Protein AF-A0A183VGK4-F1 (afdb_monomer)

Secondary structure (DSSP, 8-state):
-HHHHHHHHHHHHHHHHHHHHHH---HHHHHHHHHHHHHHHHGGGHHHHHHHHHHHHTSPEEEETTEEEEHHHHHHHHHHHHHHHHHHHHHHHHHHS-HHHHHHHHHHHHHHHHHHHHHHTT----HHHHHHHHHHHHHHHHHTTHHHHHHHHHHHTT--

Organism: Toxocara canis (NCBI:txid6265)

Nearest PDB structures (foldseek):
  6nr8-assembly1_6  TM=2.524E-01  e=8.332E+00  Homo sapiens

pLDDT: mean 83.61, std 10.29, range [44.34, 94.12]

Sequence (160 aa):
MLVTALLASAYLAICQERMYTKYGKHSREAMFVVHAASLPFFSFMGNDIYKYMKIFSASSPVQLLFISVPHMWALLGASCILQWVCIRFVYRLNAEVESLTVTLVVTLRKFLSLLISIVWFKNPFTLQHWIGAILVFSGTLAFADIWGQRTKKQNEKKTQ

Mean predicted aligned error: 8.89 Å

Foldseek 3Di:
DVVVVLVVLLVVLQVLLVCCVVPNLPLVVVVVVVVVVCVVVVVVVVVVVVVVVVVQQPAAWDDDPHDTHHPSVVVVVVVVVVVVVVSSVLSNVSSPDHSVVSSLVVVVVVLVVVVVVCVVVVPPCDPVNVVVVCVSVVVVCVVVPVVVVVVVVVVVVVVD

Solvent-accessible surface area (backbone atoms only — not comparable to full-atom values): 8967 Å² total; per-residue (Å²): 111,69,68,60,53,50,52,52,51,52,50,50,37,47,52,49,34,55,44,28,76,75,74,45,75,53,44,67,58,55,50,50,53,58,54,57,67,47,52,68,60,50,61,79,47,43,69,59,52,54,55,50,51,56,55,32,71,70,35,66,68,38,83,52,101,88,46,78,42,26,45,55,54,53,54,48,52,54,51,51,51,55,50,49,56,49,49,53,49,51,40,50,45,35,59,76,45,59,40,67,60,45,50,51,54,53,50,49,51,55,50,51,52,49,53,53,47,38,66,73,70,66,52,86,83,51,72,68,56,55,53,52,48,52,50,56,52,49,54,50,48,60,71,66,40,55,64,61,55,50,53,53,58,55,51,58,66,72,76,109

Structure (mmCIF, N/CA/C/O backbone):
data_AF-A0A183VGK4-F1
#
_entry.id   AF-A0A183VGK4-F1
#
loop_
_atom_site.group_PDB
_atom_site.id
_atom_site.type_symbol
_atom_site.label_atom_id
_atom_site.label_alt_id
_atom_site.label_comp_id
_atom_site.label_asym_id
_atom_site.label_entity_id
_atom_site.label_seq_id
_atom_site.pdbx_PDB_ins_code
_atom_site.Cartn_x
_atom_site.Cartn_y
_atom_site.Cartn_z
_atom_site.occupancy
_atom_site.B_iso_or_equiv
_atom_site.auth_seq_id
_atom_site.auth_comp_id
_atom_site.auth_asym_id
_atom_site.auth_atom_id
_atom_site.pdbx_PDB_model_num
ATOM 1 N N . MET A 1 1 ? 10.872 11.301 5.048 1.00 67.75 1 MET A N 1
ATOM 2 C CA . MET A 1 1 ? 9.861 10.799 4.087 1.00 67.75 1 MET A CA 1
ATOM 3 C C . MET A 1 1 ? 9.027 9.629 4.613 1.00 67.75 1 MET A C 1
ATOM 5 O O . MET A 1 1 ? 7.824 9.639 4.395 1.00 67.75 1 MET A O 1
ATOM 9 N N . LEU A 1 2 ? 9.598 8.639 5.319 1.00 77.88 2 LEU A N 1
ATOM 10 C CA . LEU A 1 2 ? 8.804 7.506 5.829 1.00 77.88 2 LEU A CA 1
ATOM 11 C C . LEU A 1 2 ? 7.775 7.929 6.896 1.00 77.88 2 LEU A C 1
ATOM 13 O O . LEU A 1 2 ? 6.604 7.597 6.775 1.00 77.88 2 LEU A O 1
ATOM 17 N N . VAL A 1 3 ? 8.187 8.719 7.896 1.00 85.81 3 VAL A N 1
ATOM 18 C CA . VAL A 1 3 ? 7.292 9.206 8.968 1.00 85.81 3 VAL A CA 1
ATOM 19 C C . VAL A 1 3 ? 6.144 10.043 8.403 1.00 85.81 3 VAL A C 1
ATOM 21 O O . VAL A 1 3 ? 4.991 9.810 8.740 1.00 85.81 3 VAL A O 1
ATOM 24 N N . THR A 1 4 ? 6.440 10.963 7.482 1.00 86.44 4 THR A N 1
ATOM 25 C CA . THR A 1 4 ? 5.421 11.794 6.823 1.00 86.44 4 THR A CA 1
ATOM 26 C C . THR A 1 4 ? 4.438 10.949 6.013 1.00 86.44 4 THR A C 1
ATOM 28 O O . THR A 1 4 ? 3.236 11.178 6.085 1.00 86.44 4 THR A O 1
ATOM 31 N N . ALA A 1 5 ? 4.919 9.926 5.299 1.00 84.56 5 ALA A N 1
ATOM 32 C CA . ALA A 1 5 ? 4.057 8.999 4.570 1.00 84.56 5 ALA A CA 1
ATOM 33 C C . ALA A 1 5 ? 3.181 8.151 5.507 1.00 84.56 5 ALA A C 1
ATOM 35 O O . ALA A 1 5 ? 2.019 7.895 5.192 1.00 84.56 5 ALA A O 1
ATOM 36 N N . LEU A 1 6 ? 3.711 7.728 6.660 1.00 84.06 6 LEU A N 1
ATOM 37 C CA . LEU A 1 6 ? 2.958 6.976 7.667 1.00 84.06 6 LEU A CA 1
ATOM 38 C C . LEU A 1 6 ? 1.881 7.842 8.330 1.00 84.06 6 LEU A C 1
ATOM 40 O O . LEU A 1 6 ? 0.742 7.397 8.436 1.00 84.06 6 LEU A O 1
ATOM 44 N N . LEU A 1 7 ? 2.206 9.088 8.686 1.00 87.88 7 LEU A N 1
ATOM 45 C CA . LEU A 1 7 ? 1.240 10.052 9.219 1.00 87.88 7 LEU A CA 1
ATOM 46 C C . LEU A 1 7 ? 0.130 10.355 8.208 1.00 87.88 7 LEU A C 1
ATOM 48 O O . LEU A 1 7 ? -1.045 10.277 8.554 1.00 87.88 7 LEU A O 1
ATOM 52 N N . ALA A 1 8 ? 0.483 10.620 6.947 1.00 87.44 8 ALA A N 1
ATOM 53 C CA . ALA A 1 8 ? -0.497 10.843 5.886 1.00 87.44 8 ALA A CA 1
ATOM 54 C C . ALA A 1 8 ? -1.384 9.607 5.646 1.00 87.44 8 ALA A C 1
ATOM 56 O O . ALA A 1 8 ? -2.588 9.742 5.445 1.00 87.44 8 ALA A O 1
ATOM 57 N N . SER A 1 9 ? -0.811 8.398 5.714 1.00 85.62 9 SER A N 1
ATOM 58 C CA . SER A 1 9 ? -1.566 7.145 5.569 1.00 85.62 9 SER A CA 1
ATOM 59 C C . SER A 1 9 ? -2.558 6.933 6.717 1.00 85.62 9 SER A C 1
ATOM 61 O O . SER A 1 9 ? -3.698 6.548 6.469 1.00 85.62 9 SER A O 1
ATOM 63 N N . ALA A 1 10 ? -2.144 7.206 7.959 1.00 86.38 10 ALA A N 1
ATOM 64 C CA . ALA A 1 10 ? -3.015 7.119 9.130 1.00 86.38 10 ALA A CA 1
ATOM 65 C C . ALA A 1 10 ? -4.140 8.163 9.069 1.00 86.38 10 ALA A C 1
ATOM 67 O O . ALA A 1 10 ? -5.304 7.839 9.290 1.00 86.38 10 ALA A O 1
ATOM 68 N N . TYR A 1 11 ? -3.808 9.399 8.686 1.00 90.19 11 TYR A N 1
ATOM 69 C CA . TYR A 1 11 ? -4.789 10.463 8.494 1.00 90.19 11 TYR A CA 1
ATOM 70 C C . TYR A 1 11 ? -5.838 10.088 7.440 1.00 90.19 11 TYR A C 1
ATOM 72 O O . TYR A 1 11 ? -7.035 10.217 7.683 1.00 90.19 11 TYR A O 1
ATOM 80 N N . LEU A 1 12 ? -5.403 9.544 6.300 1.00 89.25 12 LEU A N 1
ATOM 81 C CA . LEU A 1 12 ? -6.298 9.088 5.238 1.00 89.25 12 LEU A CA 1
ATOM 82 C C . LEU A 1 12 ? -7.245 7.975 5.714 1.00 89.25 12 LEU A C 1
ATOM 84 O O . LEU A 1 12 ? -8.430 8.024 5.389 1.00 89.25 12 LEU A O 1
ATOM 88 N N . ALA A 1 13 ? -6.762 7.017 6.513 1.00 87.31 13 ALA A N 1
ATOM 89 C CA . ALA A 1 13 ? -7.604 5.961 7.078 1.00 87.31 13 ALA A CA 1
ATOM 90 C C . ALA A 1 13 ? -8.711 6.531 7.987 1.00 87.31 13 ALA A C 1
ATOM 92 O O . ALA A 1 13 ? -9.873 6.155 7.829 1.00 87.31 13 ALA A O 1
ATOM 93 N N . ILE A 1 14 ? -8.376 7.494 8.855 1.00 89.31 14 ILE A N 1
ATOM 94 C CA . ILE A 1 14 ? -9.331 8.177 9.749 1.00 89.31 14 ILE A CA 1
ATOM 95 C C . ILE A 1 14 ? -10.347 9.007 8.951 1.00 89.31 14 ILE A C 1
ATOM 97 O O . ILE A 1 14 ? -11.544 8.987 9.240 1.00 89.31 14 ILE A O 1
ATOM 101 N N . CYS A 1 15 ? -9.896 9.749 7.935 1.00 89.75 15 CYS A N 1
ATOM 102 C CA . CYS A 1 15 ? -10.784 10.526 7.068 1.00 89.75 15 CYS A CA 1
ATOM 103 C C . CYS A 1 15 ? -11.796 9.634 6.346 1.00 89.75 15 CYS A C 1
ATOM 105 O O . CYS A 1 15 ? -12.976 9.973 6.275 1.00 89.75 15 CYS A O 1
ATOM 107 N N . GLN A 1 16 ? -11.343 8.490 5.836 1.00 89.50 16 GLN A N 1
ATOM 108 C CA . GLN A 1 16 ? -12.202 7.513 5.179 1.00 89.50 16 GLN A CA 1
ATOM 109 C C . GLN A 1 16 ? -13.213 6.891 6.143 1.00 89.50 16 GLN A C 1
ATOM 111 O O . GLN A 1 16 ? -14.383 6.797 5.789 1.00 89.50 16 GLN A O 1
ATOM 116 N N . GLU A 1 17 ? -12.803 6.539 7.363 1.00 88.62 17 GLU A N 1
ATOM 117 C CA . GLU A 1 17 ? -13.715 6.035 8.395 1.00 88.62 17 GLU A CA 1
ATOM 118 C C . GLU A 1 17 ? -14.825 7.055 8.698 1.00 88.62 17 GLU A C 1
ATOM 120 O O . GLU A 1 17 ? -16.011 6.742 8.599 1.00 88.62 17 GLU A O 1
ATOM 125 N N . ARG A 1 18 ? -14.462 8.321 8.957 1.00 88.50 18 ARG A N 1
ATOM 126 C CA . ARG A 1 18 ? -15.439 9.402 9.194 1.00 88.50 18 ARG A CA 1
ATOM 127 C C . ARG A 1 18 ? -16.386 9.604 8.015 1.00 88.50 18 ARG A C 1
ATOM 129 O O . ARG A 1 18 ? -17.575 9.855 8.213 1.00 88.50 18 ARG A O 1
ATOM 136 N N . MET A 1 19 ? -15.865 9.518 6.795 1.00 90.75 19 MET A N 1
ATOM 137 C CA . MET A 1 19 ? -16.655 9.642 5.576 1.00 90.75 19 MET A CA 1
ATOM 138 C C . MET A 1 19 ? -17.653 8.484 5.437 1.00 90.75 19 MET A C 1
ATOM 140 O O . MET A 1 19 ? -18.820 8.747 5.152 1.00 90.75 19 MET A O 1
ATOM 144 N N . TYR A 1 20 ? -17.246 7.236 5.692 1.00 89.38 20 TYR A N 1
ATOM 145 C CA . TYR A 1 20 ? -18.146 6.079 5.621 1.00 89.38 20 TYR A CA 1
ATOM 146 C C . TYR A 1 20 ? -19.229 6.103 6.701 1.00 89.38 20 TYR A C 1
ATOM 148 O O . TYR A 1 20 ? -20.374 5.761 6.409 1.00 89.38 20 TYR A O 1
ATOM 156 N N . THR A 1 21 ? -18.908 6.566 7.911 1.00 85.75 21 THR A N 1
ATOM 157 C CA . THR A 1 21 ? -19.898 6.734 8.986 1.00 85.75 21 THR A CA 1
ATOM 158 C C . THR A 1 21 ? -20.918 7.826 8.658 1.00 85.75 21 THR A C 1
ATOM 160 O O . THR A 1 21 ? -22.094 7.680 8.977 1.00 85.75 21 THR A O 1
ATOM 163 N N . LYS A 1 22 ? -20.497 8.916 8.000 1.00 89.06 22 LYS A N 1
ATOM 164 C CA . LYS A 1 22 ? -21.370 10.061 7.697 1.00 89.06 22 LYS A CA 1
ATOM 165 C C . LYS A 1 22 ? -22.195 9.905 6.412 1.00 89.06 22 LYS A C 1
ATOM 167 O O . LYS A 1 22 ? -23.335 10.353 6.385 1.00 89.06 22 LYS A O 1
ATOM 172 N N . TYR A 1 23 ? -21.630 9.313 5.358 1.00 87.81 23 TYR A N 1
ATOM 173 C CA . TYR A 1 23 ? -22.226 9.275 4.009 1.00 87.81 23 TYR A CA 1
ATOM 174 C C . TYR A 1 23 ? -22.529 7.855 3.498 1.00 87.81 23 TYR A C 1
ATOM 176 O O . TYR A 1 23 ? -22.979 7.680 2.366 1.00 87.81 23 TYR A O 1
ATOM 184 N N . GLY A 1 24 ? -22.298 6.828 4.319 1.00 86.94 24 GLY A N 1
ATOM 185 C CA . GLY A 1 24 ? -22.547 5.432 3.967 1.00 86.94 24 GLY A CA 1
ATOM 186 C C . GLY A 1 24 ? -21.352 4.731 3.315 1.00 86.94 24 GLY A C 1
ATOM 187 O O . GLY A 1 24 ? -20.393 5.343 2.839 1.00 86.94 24 GLY A O 1
ATOM 188 N N . LYS A 1 25 ? -21.407 3.395 3.305 1.00 86.56 25 LYS A N 1
ATOM 189 C CA . LYS A 1 25 ? -20.292 2.497 2.960 1.00 86.56 25 LYS A CA 1
ATOM 190 C C . LYS A 1 25 ? -20.101 2.322 1.444 1.00 86.56 25 LYS A C 1
ATOM 192 O O . LYS A 1 25 ? -20.210 1.222 0.905 1.00 86.56 25 LYS A O 1
ATOM 197 N N . HIS A 1 26 ? -19.752 3.399 0.747 1.00 89.62 26 HIS A N 1
ATOM 198 C CA . HIS A 1 26 ? -19.523 3.406 -0.705 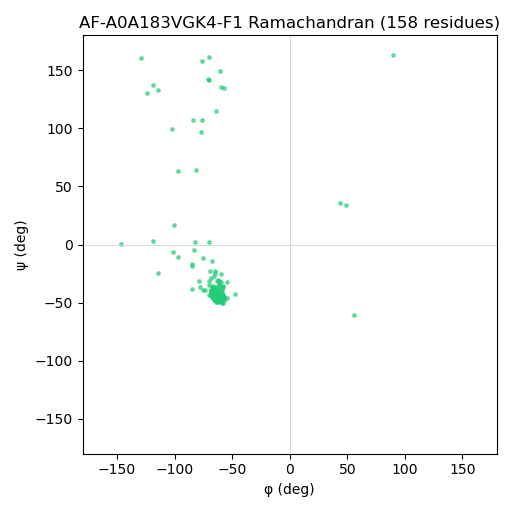1.00 89.62 26 HIS A CA 1
ATOM 199 C C . HIS A 1 26 ? -18.030 3.277 -1.060 1.00 89.62 26 HIS A C 1
ATOM 201 O O . HIS A 1 26 ? -17.418 4.166 -1.651 1.00 89.62 26 HIS A O 1
ATOM 207 N N . SER A 1 27 ? -17.412 2.147 -0.701 1.00 86.62 27 SER A N 1
ATOM 208 C CA . SER A 1 27 ? -15.950 1.957 -0.821 1.00 86.62 27 SER A CA 1
ATOM 209 C C . SER A 1 27 ? -15.395 2.055 -2.249 1.00 86.62 27 SER A C 1
ATOM 211 O O . SER A 1 27 ? -14.268 2.510 -2.449 1.00 86.62 27 SER A O 1
ATOM 213 N N . ARG A 1 28 ? -16.181 1.665 -3.261 1.00 86.38 28 ARG A N 1
ATOM 214 C CA . ARG A 1 28 ? -15.791 1.769 -4.678 1.00 86.38 28 ARG A CA 1
ATOM 215 C C . ARG A 1 28 ? -15.747 3.209 -5.176 1.00 86.38 28 ARG A C 1
ATOM 217 O O . ARG A 1 28 ? -14.810 3.570 -5.880 1.00 86.38 28 ARG A O 1
ATOM 224 N N . GLU A 1 29 ? -16.742 4.006 -4.807 1.00 88.94 29 GLU A N 1
ATOM 225 C CA . GLU A 1 29 ? -16.826 5.411 -5.198 1.00 88.94 29 GLU A CA 1
ATOM 226 C C . GLU A 1 29 ? -15.717 6.217 -4.525 1.00 88.94 29 GLU A C 1
ATOM 228 O O . GLU A 1 29 ? -14.971 6.923 -5.198 1.00 88.94 29 GLU A O 1
ATOM 233 N N . ALA A 1 30 ? -15.504 5.996 -3.225 1.00 88.69 30 ALA A N 1
ATOM 234 C CA . ALA A 1 30 ? -14.386 6.576 -2.490 1.00 88.69 30 ALA A CA 1
ATOM 235 C C . ALA 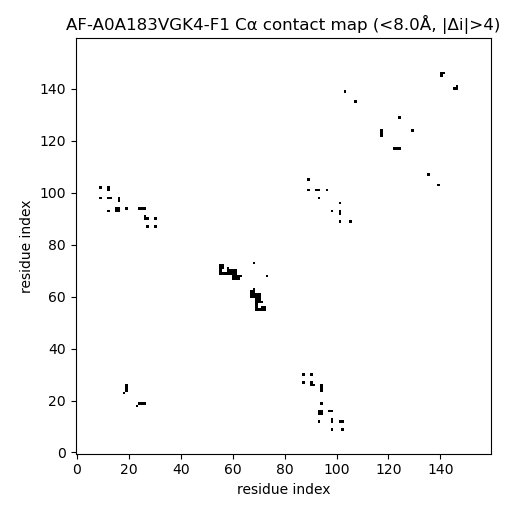A 1 30 ? -13.033 6.258 -3.143 1.00 88.69 30 ALA A C 1
ATOM 237 O O . ALA A 1 30 ? -12.197 7.144 -3.320 1.00 88.69 30 ALA A O 1
ATOM 238 N N . MET A 1 31 ? -12.817 4.996 -3.533 1.00 90.06 31 MET A N 1
ATOM 239 C CA . MET A 1 31 ? -11.601 4.593 -4.236 1.00 90.06 31 MET A CA 1
ATOM 240 C C . MET A 1 31 ? -11.470 5.332 -5.569 1.00 90.06 31 MET A C 1
ATOM 242 O O . MET A 1 31 ? -10.403 5.874 -5.845 1.00 90.06 31 MET A O 1
ATOM 246 N N . PHE A 1 32 ? -12.533 5.389 -6.372 1.00 92.06 32 PHE A N 1
ATOM 247 C CA . PHE A 1 32 ? -12.521 6.091 -7.653 1.00 92.06 32 PHE A CA 1
ATOM 248 C C . PHE A 1 32 ? -12.175 7.573 -7.489 1.00 92.06 32 PHE A C 1
ATOM 250 O O . PHE A 1 32 ? -11.243 8.042 -8.133 1.00 92.06 32 PHE A O 1
ATOM 257 N N . VAL A 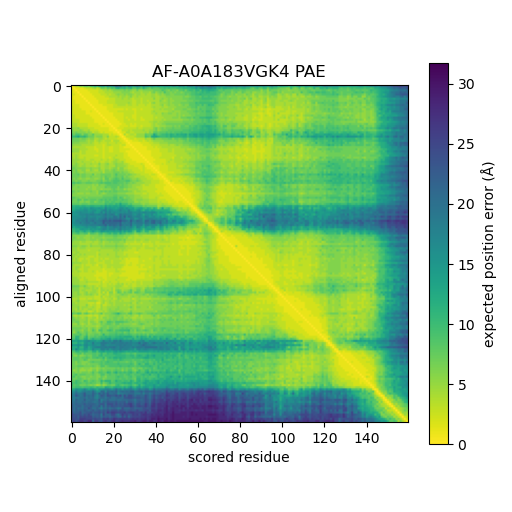1 33 ? -12.849 8.286 -6.582 1.00 91.62 33 VAL A N 1
ATOM 258 C CA . VAL A 1 33 ? -12.646 9.726 -6.364 1.00 91.62 33 VAL A CA 1
ATOM 259 C C . VAL A 1 33 ? -11.220 10.024 -5.906 1.00 91.62 33 VAL A C 1
ATOM 261 O O . VAL A 1 33 ? -10.573 10.907 -6.462 1.00 91.62 33 VAL A O 1
ATOM 264 N N . VAL A 1 34 ? -10.687 9.262 -4.946 1.00 90.31 34 VAL A N 1
ATOM 265 C CA . VAL A 1 34 ? -9.322 9.479 -4.436 1.00 90.31 34 VAL A CA 1
ATOM 266 C C . VAL A 1 34 ? -8.265 9.235 -5.518 1.00 90.31 34 VAL A C 1
ATOM 268 O O . VAL A 1 34 ? -7.290 9.980 -5.600 1.00 90.31 34 VAL A O 1
ATOM 271 N N . HIS A 1 35 ? -8.443 8.217 -6.365 1.00 90.12 35 HIS A N 1
ATOM 272 C CA . HIS A 1 35 ? -7.489 7.930 -7.443 1.00 90.12 35 HIS A CA 1
ATOM 273 C C . HIS A 1 35 ? -7.657 8.887 -8.629 1.00 90.12 35 HIS A C 1
ATOM 275 O O . HIS A 1 35 ? -6.669 9.303 -9.220 1.00 90.12 35 HIS A O 1
ATOM 281 N N . ALA A 1 36 ? -8.882 9.292 -8.962 1.00 92.75 36 ALA A N 1
ATOM 282 C CA . ALA A 1 36 ? -9.123 10.302 -9.986 1.00 92.75 36 ALA A CA 1
ATOM 283 C C . ALA A 1 36 ? -8.523 11.654 -9.577 1.00 92.75 36 ALA A C 1
ATOM 285 O O . ALA A 1 36 ? -7.885 12.313 -10.393 1.00 92.75 36 ALA A O 1
ATOM 286 N N . ALA A 1 37 ? -8.638 12.027 -8.300 1.00 91.38 37 ALA A N 1
ATOM 287 C CA . ALA A 1 37 ? -8.044 13.246 -7.761 1.00 91.38 37 ALA A CA 1
ATOM 288 C C . ALA A 1 37 ? -6.505 13.239 -7.782 1.00 91.38 37 ALA A C 1
ATOM 290 O O . ALA A 1 37 ? -5.902 14.310 -7.791 1.00 91.38 37 ALA A O 1
ATOM 291 N N . SER A 1 38 ? -5.854 12.068 -7.814 1.00 90.06 38 SER A N 1
ATOM 292 C CA . SER A 1 38 ? -4.392 11.976 -7.923 1.00 90.06 38 SER A CA 1
ATOM 293 C C . SER A 1 38 ? -3.875 12.032 -9.367 1.00 90.06 38 SER A C 1
ATOM 295 O O . SER A 1 38 ? -2.714 12.384 -9.572 1.00 90.06 38 SER A O 1
ATOM 297 N N . LEU A 1 39 ? -4.720 11.777 -10.377 1.00 90.25 39 LEU A N 1
ATOM 298 C CA . LEU A 1 39 ? -4.340 11.847 -11.798 1.00 90.25 39 LEU A CA 1
ATOM 299 C C . LEU A 1 39 ? -3.781 13.213 -12.237 1.00 90.25 39 LEU A C 1
ATOM 301 O O . LEU A 1 39 ? -2.724 13.222 -12.870 1.00 90.25 39 LEU A O 1
ATOM 305 N N . PRO A 1 40 ? -4.386 14.364 -11.876 1.00 90.88 40 PRO A N 1
ATOM 306 C CA . PRO A 1 40 ? -3.832 15.676 -12.210 1.00 90.88 40 PRO A CA 1
ATOM 307 C C . PRO A 1 40 ? -2.417 15.886 -11.663 1.00 90.88 40 PRO A C 1
ATOM 309 O O . PRO A 1 40 ? -1.575 16.479 -12.333 1.00 90.88 40 PRO A O 1
ATOM 312 N N . PHE A 1 41 ? -2.118 15.347 -10.477 1.00 89.69 41 PHE A N 1
ATOM 313 C CA . PHE A 1 41 ? -0.790 15.464 -9.875 1.00 89.69 41 PHE A CA 1
ATOM 314 C C . PHE A 1 41 ? 0.276 14.675 -10.646 1.00 89.69 41 PHE A C 1
ATOM 316 O O . PHE A 1 41 ? 1.429 15.103 -10.686 1.00 89.69 41 PHE A O 1
ATOM 323 N N . PHE A 1 42 ? -0.086 13.580 -11.327 1.00 89.06 42 PHE A N 1
ATOM 324 C CA . PHE A 1 42 ? 0.854 12.862 -12.197 1.00 89.06 42 PHE A CA 1
ATOM 325 C C . PHE A 1 42 ? 1.301 13.691 -13.404 1.00 89.06 42 PHE A C 1
ATOM 327 O O . PHE A 1 42 ? 2.408 13.473 -13.897 1.00 89.06 42 PHE A O 1
ATOM 334 N N . SER A 1 43 ? 0.510 14.681 -13.837 1.00 88.38 43 SER A N 1
ATOM 335 C CA . SER A 1 43 ? 0.905 15.588 -14.921 1.00 88.38 43 SER A CA 1
ATOM 336 C C . SER A 1 43 ? 2.187 16.357 -14.596 1.00 88.38 43 SER A C 1
ATOM 338 O O . SER A 1 43 ? 2.976 16.628 -15.498 1.00 88.38 43 SER A O 1
ATOM 340 N N . PHE A 1 44 ? 2.434 16.675 -13.321 1.00 92.56 44 PHE A N 1
ATOM 341 C CA . PHE A 1 44 ? 3.658 17.360 -12.897 1.00 92.56 44 PHE A CA 1
ATOM 342 C C . PHE A 1 44 ? 4.914 16.495 -13.098 1.00 92.56 44 PHE A C 1
ATOM 344 O O . PHE A 1 44 ? 5.997 17.017 -13.339 1.00 92.56 44 PHE A O 1
ATOM 351 N N . MET A 1 45 ? 4.766 15.166 -13.070 1.00 90.31 45 MET A N 1
ATOM 352 C CA . MET A 1 45 ? 5.857 14.198 -13.228 1.00 90.31 45 MET A CA 1
ATOM 353 C C . MET A 1 45 ? 5.932 13.604 -14.648 1.00 90.31 45 MET A C 1
ATOM 355 O O . MET A 1 45 ? 6.574 12.577 -14.873 1.00 90.31 45 MET A O 1
ATOM 359 N N . GLY A 1 46 ? 5.277 14.239 -15.628 1.00 90.38 46 GLY A N 1
ATOM 360 C CA . GLY A 1 46 ? 5.162 13.724 -16.997 1.00 90.38 46 GLY A CA 1
ATOM 361 C C . GLY A 1 46 ? 6.507 13.473 -17.688 1.00 90.38 46 GLY A C 1
ATOM 362 O O . GLY A 1 46 ? 6.661 12.473 -18.390 1.00 90.38 46 GLY A O 1
ATOM 363 N N . ASN A 1 47 ? 7.506 14.327 -17.437 1.00 92.69 47 ASN A N 1
ATOM 364 C CA . ASN A 1 47 ? 8.844 14.190 -18.022 1.00 92.69 47 ASN A CA 1
ATOM 365 C C . ASN A 1 47 ? 9.536 12.888 -17.594 1.00 92.69 47 ASN A C 1
ATOM 367 O O . ASN A 1 47 ? 10.109 12.181 -18.428 1.00 92.69 47 ASN A O 1
ATOM 371 N N . ASP A 1 48 ? 9.442 12.537 -16.311 1.00 92.56 48 ASP A N 1
ATOM 372 C CA . ASP A 1 48 ? 9.992 11.287 -15.791 1.00 92.56 48 ASP A CA 1
ATOM 373 C C . ASP A 1 48 ? 9.217 10.082 -16.321 1.00 92.56 48 ASP A C 1
ATOM 375 O O . ASP A 1 48 ? 9.824 9.105 -16.761 1.00 92.56 48 ASP A O 1
ATOM 379 N N . ILE A 1 49 ? 7.882 10.167 -16.370 1.00 91.88 49 ILE A N 1
ATOM 380 C CA . ILE A 1 49 ? 7.031 9.105 -16.927 1.00 91.88 49 ILE A CA 1
ATOM 381 C C . ILE A 1 49 ? 7.433 8.808 -18.376 1.00 91.88 49 ILE A C 1
ATOM 383 O O . ILE A 1 49 ? 7.645 7.647 -18.729 1.00 91.88 49 ILE A O 1
ATOM 387 N N . TYR A 1 50 ? 7.615 9.837 -19.208 1.00 93.50 50 TYR A N 1
ATOM 388 C CA . TYR A 1 50 ? 8.042 9.666 -20.597 1.00 93.50 50 TYR A CA 1
ATOM 389 C C . TYR A 1 50 ? 9.451 9.068 -20.710 1.00 93.50 50 TYR A C 1
ATOM 391 O O . TYR A 1 50 ? 9.711 8.205 -21.555 1.00 93.50 50 TYR A O 1
ATOM 399 N N . LYS A 1 51 ? 10.373 9.486 -19.836 1.00 94.12 51 LYS A N 1
ATOM 400 C CA . LYS A 1 51 ? 11.722 8.915 -19.771 1.00 94.12 51 LYS A CA 1
ATOM 401 C C . LYS A 1 51 ? 11.676 7.413 -19.476 1.00 94.12 51 LYS A C 1
ATOM 403 O O . LYS A 1 51 ? 12.290 6.642 -20.214 1.00 94.12 51 LYS A O 1
ATOM 408 N N . TYR A 1 52 ? 10.933 6.987 -18.455 1.00 91.00 52 TYR A N 1
ATOM 409 C CA . TYR A 1 52 ? 10.816 5.569 -18.094 1.00 91.00 52 TYR A CA 1
ATOM 410 C C . TYR A 1 52 ? 10.017 4.755 -19.112 1.00 91.00 52 TYR A C 1
ATOM 412 O O . TYR A 1 52 ? 10.364 3.602 -19.357 1.00 91.00 52 TYR A O 1
ATOM 420 N N . MET A 1 53 ? 9.030 5.356 -19.779 1.00 90.81 53 MET A N 1
ATOM 421 C CA . MET A 1 53 ? 8.293 4.723 -20.875 1.00 90.81 53 MET A CA 1
ATOM 422 C C . MET A 1 53 ? 9.234 4.274 -22.000 1.00 90.81 53 MET A C 1
ATOM 424 O O . MET A 1 53 ? 9.161 3.129 -22.441 1.00 90.81 53 MET A O 1
ATOM 428 N N . LYS A 1 54 ? 10.176 5.133 -22.415 1.00 92.12 54 LYS A N 1
ATOM 429 C CA . LYS A 1 54 ? 11.186 4.776 -23.427 1.00 92.12 54 LYS A CA 1
ATOM 430 C C . LYS A 1 54 ? 12.107 3.649 -22.958 1.00 92.12 54 LYS A C 1
ATOM 432 O O . LYS A 1 54 ? 12.379 2.731 -23.725 1.00 92.12 54 LYS A O 1
ATOM 437 N N . ILE A 1 55 ? 12.550 3.694 -21.700 1.00 89.38 55 ILE A N 1
ATOM 438 C CA . ILE A 1 55 ? 13.411 2.655 -21.110 1.00 89.38 55 ILE A CA 1
ATOM 439 C C . ILE A 1 55 ? 12.680 1.305 -21.058 1.00 89.38 55 ILE A C 1
ATOM 441 O O . ILE A 1 55 ? 13.259 0.274 -21.389 1.00 89.38 55 ILE A O 1
ATOM 445 N N . PHE A 1 56 ? 11.400 1.299 -20.683 1.00 89.19 56 PHE A N 1
ATOM 446 C CA . PHE A 1 56 ? 10.604 0.075 -20.584 1.00 89.19 56 PHE A CA 1
ATOM 447 C C . PHE A 1 56 ? 10.339 -0.530 -21.961 1.00 89.19 56 PHE A C 1
ATOM 449 O O . PHE A 1 56 ? 10.443 -1.743 -22.123 1.00 89.19 56 PHE A O 1
ATOM 456 N N . SER A 1 57 ? 10.063 0.296 -22.969 1.00 87.69 57 SER A N 1
ATOM 457 C CA . SER A 1 57 ? 9.862 -0.175 -24.343 1.00 87.69 57 SER A CA 1
ATOM 458 C C . SER A 1 57 ? 11.140 -0.703 -25.002 1.00 87.69 57 SER A C 1
ATOM 460 O O . SER A 1 57 ? 11.048 -1.525 -25.905 1.00 87.69 57 SER A O 1
ATOM 462 N N . ALA A 1 58 ? 12.320 -0.285 -24.536 1.00 88.75 58 ALA A N 1
ATOM 463 C CA . ALA A 1 58 ? 13.610 -0.801 -25.000 1.00 88.75 58 ALA A CA 1
ATOM 464 C C . ALA A 1 58 ? 14.043 -2.113 -24.311 1.00 88.75 58 ALA A C 1
ATOM 466 O O . ALA A 1 58 ? 15.085 -2.669 -24.654 1.00 88.75 58 ALA A O 1
ATOM 467 N N . SER A 1 59 ? 13.290 -2.598 -23.316 1.00 86.00 59 SER A N 1
ATOM 468 C CA . SER A 1 59 ? 13.648 -3.810 -22.571 1.00 86.00 59 SER A CA 1
ATOM 469 C C . SER A 1 59 ? 13.361 -5.097 -23.353 1.00 86.00 59 SER A C 1
ATOM 471 O O . SER A 1 59 ? 12.554 -5.110 -24.282 1.00 86.00 59 SER A O 1
ATOM 473 N N . SER A 1 60 ? 14.044 -6.190 -22.992 1.00 83.19 60 SER A N 1
ATOM 474 C CA . SER A 1 60 ? 13.932 -7.459 -23.712 1.00 83.19 60 SER A CA 1
ATOM 475 C C . SER A 1 60 ? 12.489 -7.994 -23.707 1.00 83.19 60 SER A C 1
ATOM 477 O O . SER A 1 60 ? 11.818 -7.971 -22.666 1.00 83.19 60 SER A O 1
ATOM 479 N N . PRO A 1 61 ? 11.986 -8.469 -24.860 1.00 81.94 61 PRO A N 1
ATOM 480 C CA . PRO A 1 61 ? 10.653 -9.041 -24.949 1.00 81.94 61 PRO A CA 1
ATOM 481 C C . PRO A 1 61 ? 10.572 -10.385 -24.224 1.00 81.94 61 PRO A C 1
ATOM 483 O O . PRO A 1 61 ? 11.480 -11.211 -24.309 1.00 81.94 61 PRO A O 1
ATOM 486 N N . VAL A 1 62 ? 9.447 -10.619 -23.554 1.00 79.25 62 VAL A N 1
ATOM 487 C CA . VAL A 1 62 ? 9.070 -11.914 -22.986 1.00 79.25 62 VAL A CA 1
ATOM 488 C C . VAL A 1 62 ? 7.834 -12.400 -23.726 1.00 79.25 62 VAL A C 1
ATOM 490 O O . VAL A 1 62 ? 6.880 -11.645 -23.931 1.00 79.25 62 VAL A O 1
ATOM 493 N N . GLN A 1 63 ? 7.847 -13.664 -24.140 1.00 78.50 63 GLN A N 1
ATOM 494 C CA . GLN A 1 63 ? 6.681 -14.296 -24.745 1.00 78.50 63 GLN A CA 1
ATOM 495 C C . GLN A 1 63 ? 5.670 -14.631 -23.650 1.00 78.50 63 GLN A C 1
ATOM 497 O O . GLN A 1 63 ? 5.876 -15.546 -22.854 1.00 78.50 63 GLN A O 1
ATOM 502 N N . LEU A 1 64 ? 4.573 -13.877 -23.600 1.00 72.56 64 LEU A N 1
ATOM 503 C CA . LEU A 1 64 ? 3.462 -14.140 -22.699 1.00 72.56 64 LEU A CA 1
ATOM 504 C C . LEU A 1 64 ? 2.334 -14.801 -23.494 1.00 72.56 64 LEU A C 1
ATOM 506 O O . LEU A 1 64 ? 1.588 -14.100 -24.173 1.00 72.56 64 LEU A O 1
ATOM 510 N N . LEU A 1 65 ? 2.218 -16.133 -23.407 1.00 70.25 65 LEU A N 1
ATOM 511 C CA . LEU A 1 65 ? 1.206 -16.993 -24.057 1.00 70.25 65 LEU A CA 1
ATOM 512 C C . LEU A 1 65 ? 1.119 -16.864 -25.597 1.00 70.25 65 LEU A C 1
ATOM 514 O O . LEU A 1 65 ? 1.387 -17.841 -26.283 1.00 70.25 65 LEU A O 1
ATOM 518 N N . PHE A 1 66 ? 0.804 -15.681 -26.137 1.00 73.31 66 PHE A N 1
ATOM 519 C CA . PHE A 1 66 ? 0.730 -15.357 -27.571 1.00 73.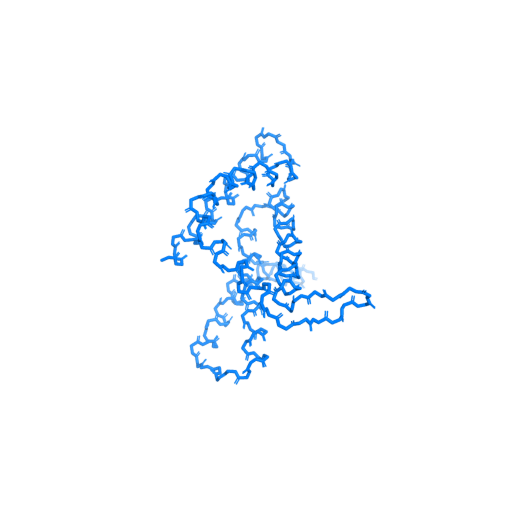31 66 PHE A CA 1
ATOM 520 C C . PHE A 1 66 ? 1.153 -13.913 -27.928 1.00 73.31 66 PHE A C 1
ATOM 522 O O . PHE A 1 66 ? 1.106 -13.537 -29.096 1.00 73.31 66 PHE A O 1
ATOM 529 N N . ILE A 1 67 ? 1.561 -13.085 -26.955 1.00 77.38 67 ILE A N 1
ATOM 530 C CA . ILE A 1 67 ? 1.945 -11.679 -27.173 1.00 77.38 67 ILE A CA 1
ATOM 531 C C . ILE A 1 67 ? 3.364 -11.453 -26.646 1.00 77.38 67 ILE A C 1
ATOM 533 O O . ILE A 1 67 ? 3.694 -11.817 -25.518 1.00 77.38 67 ILE A O 1
ATOM 537 N N . SER A 1 68 ? 4.207 -10.837 -27.474 1.00 77.38 68 SER A N 1
ATOM 538 C CA . SER A 1 68 ? 5.548 -10.403 -27.088 1.00 77.38 68 SER A CA 1
ATOM 539 C C . SER A 1 68 ? 5.454 -9.041 -26.402 1.00 77.38 68 SER A C 1
ATOM 541 O O . SER A 1 68 ? 5.163 -8.038 -27.054 1.00 77.38 68 SER A O 1
ATOM 543 N N . VAL A 1 69 ? 5.647 -9.004 -25.084 1.00 82.25 69 VAL A N 1
ATOM 544 C CA . VAL A 1 69 ? 5.602 -7.766 -24.289 1.00 82.25 69 VAL A CA 1
ATOM 545 C C . VAL A 1 69 ? 6.969 -7.556 -23.643 1.00 82.25 69 VAL A C 1
ATOM 547 O O . VAL A 1 69 ? 7.538 -8.523 -23.129 1.00 82.25 69 VAL A O 1
ATOM 550 N N . PRO A 1 70 ? 7.525 -6.330 -23.625 1.00 86.62 70 PRO A N 1
ATOM 551 C CA . PRO A 1 70 ? 8.771 -6.079 -22.910 1.00 86.62 70 PRO A CA 1
ATOM 552 C C . PRO A 1 70 ? 8.633 -6.461 -21.431 1.00 86.62 70 PRO A C 1
ATOM 554 O O . PRO A 1 70 ? 7.647 -6.109 -20.777 1.00 86.62 70 PRO A O 1
ATOM 557 N N . HIS A 1 71 ? 9.627 -7.168 -20.893 1.00 86.31 71 HIS A N 1
ATOM 558 C CA . HIS A 1 71 ? 9.629 -7.698 -19.525 1.00 86.31 71 HIS A CA 1
ATOM 559 C C . HIS A 1 71 ? 9.215 -6.659 -18.467 1.00 86.31 71 HIS A C 1
ATOM 561 O O . HIS A 1 71 ? 8.421 -6.949 -17.570 1.00 86.31 71 HIS A O 1
ATOM 567 N N . MET A 1 72 ? 9.722 -5.428 -18.588 1.00 88.31 72 MET A N 1
ATOM 568 C CA . MET A 1 72 ? 9.458 -4.356 -17.623 1.00 88.31 72 MET A CA 1
ATOM 569 C C . MET A 1 72 ? 7.980 -3.941 -17.601 1.00 88.31 72 MET A C 1
ATOM 571 O O . MET A 1 72 ? 7.430 -3.676 -16.533 1.00 88.31 72 MET A O 1
ATOM 575 N N . TRP A 1 73 ? 7.312 -3.942 -18.759 1.00 89.75 73 TRP A N 1
ATOM 576 C CA . TRP A 1 73 ? 5.875 -3.671 -18.855 1.00 89.75 73 TRP A CA 1
ATOM 577 C C . TRP A 1 73 ? 5.042 -4.789 -18.228 1.00 89.75 73 TRP A C 1
ATOM 579 O O . TRP A 1 73 ? 4.065 -4.505 -17.532 1.00 89.75 73 TRP A O 1
ATOM 589 N N . ALA A 1 74 ? 5.450 -6.047 -18.410 1.00 88.31 74 ALA A N 1
ATOM 590 C CA . ALA A 1 74 ? 4.785 -7.185 -17.782 1.00 88.31 74 ALA A CA 1
ATOM 591 C C . ALA A 1 74 ? 4.885 -7.127 -16.244 1.00 88.31 74 ALA A C 1
ATOM 593 O O . ALA A 1 74 ? 3.873 -7.268 -15.553 1.00 88.31 74 ALA A O 1
ATOM 594 N N . LEU A 1 75 ? 6.074 -6.838 -15.698 1.00 88.81 75 LEU A N 1
ATOM 595 C CA . LEU A 1 75 ? 6.272 -6.666 -14.253 1.00 88.81 75 LEU A CA 1
ATOM 596 C C . LEU A 1 75 ? 5.501 -5.471 -13.682 1.00 88.81 75 LEU A C 1
ATOM 598 O O . LEU A 1 75 ? 4.945 -5.564 -12.583 1.00 88.81 75 LEU A O 1
ATOM 602 N N . LEU A 1 76 ? 5.450 -4.357 -14.416 1.00 91.56 76 LEU A N 1
ATOM 603 C CA . LEU A 1 76 ? 4.656 -3.194 -14.029 1.00 91.56 76 LEU A CA 1
ATOM 604 C C . LEU A 1 76 ? 3.172 -3.555 -13.950 1.00 91.56 76 LEU A C 1
ATOM 606 O O . LEU A 1 76 ? 2.538 -3.289 -12.932 1.00 91.56 76 LEU A O 1
ATOM 610 N N . GLY A 1 77 ? 2.641 -4.224 -14.977 1.00 91.38 77 GLY A N 1
ATOM 611 C CA . GLY A 1 77 ? 1.258 -4.696 -15.000 1.00 91.38 77 GLY A CA 1
ATOM 612 C C . GLY A 1 77 ? 0.940 -5.615 -13.821 1.00 91.38 77 GLY A C 1
ATOM 613 O O . GLY A 1 77 ? -0.034 -5.379 -13.104 1.00 91.38 77 GLY A O 1
ATOM 614 N N . ALA A 1 78 ? 1.798 -6.603 -13.553 1.00 90.50 78 ALA A N 1
ATOM 615 C CA . ALA A 1 78 ? 1.650 -7.492 -12.401 1.00 90.50 78 ALA A CA 1
ATOM 616 C C . ALA A 1 78 ? 1.634 -6.710 -11.074 1.00 90.50 78 ALA A C 1
ATOM 618 O O . ALA A 1 78 ? 0.758 -6.922 -10.232 1.00 90.50 78 ALA A O 1
ATOM 619 N N . SER A 1 79 ? 2.541 -5.746 -10.913 1.00 91.44 79 SER A N 1
ATOM 620 C CA . SER A 1 79 ? 2.618 -4.896 -9.719 1.00 91.44 79 SER A CA 1
ATOM 621 C C . SER A 1 79 ? 1.368 -4.026 -9.549 1.00 91.44 79 SER A C 1
ATOM 623 O O . SER A 1 79 ? 0.837 -3.917 -8.444 1.00 91.44 79 SER A O 1
ATOM 625 N N . CYS A 1 80 ? 0.848 -3.452 -10.638 1.00 93.25 80 CYS A N 1
ATOM 626 C CA . CYS A 1 80 ? -0.388 -2.671 -10.637 1.00 93.25 80 CYS A CA 1
ATOM 627 C C . CYS A 1 80 ? -1.605 -3.517 -10.247 1.00 93.25 80 CYS A C 1
ATOM 629 O O . CYS A 1 80 ? -2.425 -3.059 -9.452 1.00 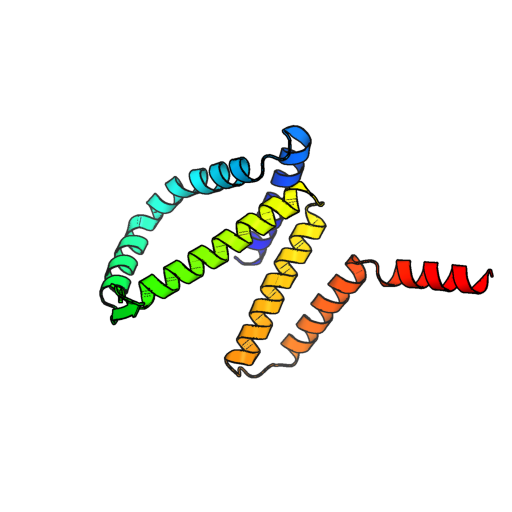93.25 80 CYS A O 1
ATOM 631 N N . ILE A 1 81 ? -1.713 -4.752 -10.747 1.00 93.50 81 ILE A N 1
ATOM 632 C CA . ILE A 1 81 ? -2.804 -5.674 -10.395 1.00 93.50 81 ILE A CA 1
ATOM 633 C C . ILE A 1 81 ? -2.746 -6.021 -8.906 1.00 93.50 81 ILE A C 1
ATOM 635 O O . ILE A 1 81 ? -3.749 -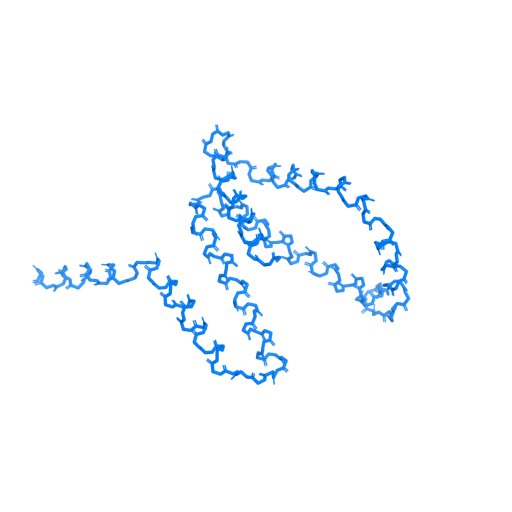5.879 -8.205 1.00 93.50 81 ILE A O 1
ATOM 639 N N . LEU A 1 82 ? -1.575 -6.422 -8.399 1.00 90.75 82 LEU A N 1
ATOM 640 C CA . LEU A 1 82 ? -1.394 -6.739 -6.979 1.00 90.75 82 LEU A CA 1
ATOM 641 C C . LEU A 1 82 ? -1.731 -5.536 -6.091 1.00 90.75 82 LEU A C 1
ATOM 643 O O . LEU A 1 82 ? -2.436 -5.673 -5.086 1.00 90.75 82 LEU A O 1
ATOM 647 N N . GLN A 1 83 ? -1.269 -4.347 -6.480 1.00 90.38 83 GLN A N 1
ATOM 648 C CA . GLN A 1 83 ? -1.551 -3.115 -5.758 1.00 90.38 83 GLN A CA 1
ATOM 649 C C . GLN A 1 83 ? -3.046 -2.781 -5.782 1.00 90.38 83 GLN A C 1
ATOM 651 O O . GLN A 1 83 ? -3.601 -2.432 -4.742 1.00 90.38 83 GLN A O 1
ATOM 656 N N . TRP A 1 84 ? -3.718 -2.934 -6.923 1.00 92.81 84 TRP A N 1
ATOM 657 C CA . TRP A 1 84 ? -5.157 -2.705 -7.041 1.00 92.81 84 TRP A CA 1
ATOM 658 C C . TRP A 1 84 ? -5.966 -3.661 -6.159 1.00 92.81 84 TRP A C 1
ATOM 660 O O . TRP A 1 84 ? -6.821 -3.203 -5.397 1.00 92.81 84 TRP A O 1
ATOM 670 N N . VAL A 1 85 ? -5.665 -4.966 -6.194 1.00 92.88 85 VAL A N 1
ATOM 671 C CA . VAL A 1 85 ? -6.311 -5.968 -5.325 1.00 92.88 85 VAL A CA 1
ATOM 672 C C . VAL A 1 85 ? -6.118 -5.593 -3.859 1.00 92.88 85 VAL A C 1
ATOM 674 O O . VAL A 1 85 ? -7.077 -5.590 -3.084 1.00 92.88 85 VAL A O 1
ATOM 677 N N . CYS A 1 86 ? -4.897 -5.210 -3.482 1.00 91.12 86 CYS A N 1
ATOM 678 C CA . CYS A 1 86 ? -4.610 -4.810 -2.117 1.00 91.12 86 CYS A CA 1
ATOM 679 C C . CYS A 1 86 ? -5.369 -3.546 -1.698 1.00 91.12 86 CYS A C 1
ATOM 681 O O . CYS A 1 86 ? -5.958 -3.527 -0.619 1.00 91.12 86 CYS A O 1
ATOM 683 N N . ILE A 1 87 ? -5.343 -2.480 -2.500 1.00 90.25 87 ILE A N 1
ATOM 684 C CA . ILE A 1 87 ? -6.021 -1.225 -2.155 1.00 90.25 87 ILE A CA 1
ATOM 685 C C . ILE A 1 87 ? -7.523 -1.470 -2.040 1.00 90.25 87 ILE A C 1
ATOM 687 O O . ILE A 1 87 ? -8.143 -1.022 -1.079 1.00 90.25 87 ILE A O 1
ATOM 691 N N . ARG A 1 88 ? -8.103 -2.245 -2.959 1.00 91.00 88 ARG A N 1
ATOM 692 C CA . ARG A 1 88 ? -9.517 -2.613 -2.905 1.00 91.00 88 ARG A CA 1
ATOM 693 C C . ARG A 1 88 ? -9.865 -3.355 -1.615 1.00 91.00 88 ARG A C 1
ATOM 695 O O . ARG A 1 88 ? -10.901 -3.070 -1.018 1.00 91.00 88 ARG A O 1
ATOM 702 N N . PHE A 1 89 ? -9.013 -4.282 -1.177 1.00 90.81 89 PHE A N 1
ATOM 703 C CA . PHE A 1 89 ? -9.190 -4.962 0.105 1.00 90.81 89 PHE A CA 1
ATOM 704 C C . PHE A 1 89 ? -9.131 -3.980 1.281 1.00 90.81 89 PHE A C 1
ATOM 706 O O . PHE A 1 89 ? -10.017 -4.007 2.127 1.00 90.81 89 PHE A O 1
ATOM 713 N N . VAL A 1 90 ? -8.153 -3.070 1.304 1.00 90.44 90 VAL A N 1
ATOM 714 C CA . VAL A 1 90 ? -8.011 -2.053 2.362 1.00 90.44 90 VAL A CA 1
ATOM 715 C C . VAL A 1 90 ? -9.226 -1.129 2.425 1.00 90.44 90 VAL A C 1
ATOM 717 O O . VAL A 1 90 ? -9.747 -0.895 3.507 1.00 90.44 90 VAL A O 1
ATOM 720 N N . TYR A 1 91 ? -9.722 -0.647 1.283 1.00 90.06 91 TYR A N 1
ATOM 721 C CA . TYR A 1 91 ? -10.912 0.211 1.231 1.00 90.06 91 TYR A CA 1
ATOM 722 C C . TYR A 1 91 ? -12.175 -0.518 1.692 1.00 90.06 91 TYR A C 1
ATOM 724 O O . TYR A 1 91 ? -13.021 0.085 2.345 1.00 90.06 91 TYR A O 1
ATOM 732 N N . ARG A 1 92 ? -12.303 -1.813 1.373 1.00 88.88 92 ARG A N 1
ATOM 733 C CA . ARG A 1 92 ? -13.400 -2.642 1.881 1.00 88.88 92 ARG A CA 1
ATOM 734 C C . ARG A 1 92 ? -13.280 -2.848 3.387 1.00 88.88 92 ARG A C 1
ATOM 736 O O . ARG A 1 92 ? -14.272 -2.711 4.085 1.00 88.88 92 ARG A O 1
ATOM 743 N N . LEU A 1 93 ? -12.080 -3.145 3.879 1.00 88.44 93 LEU A N 1
ATOM 744 C CA . LEU A 1 93 ? -11.825 -3.336 5.302 1.00 88.44 93 LEU A CA 1
ATOM 745 C C . LEU A 1 93 ? -12.137 -2.053 6.084 1.00 88.44 93 LEU A C 1
ATOM 747 O O . LEU A 1 93 ? -12.844 -2.112 7.078 1.00 88.44 93 LEU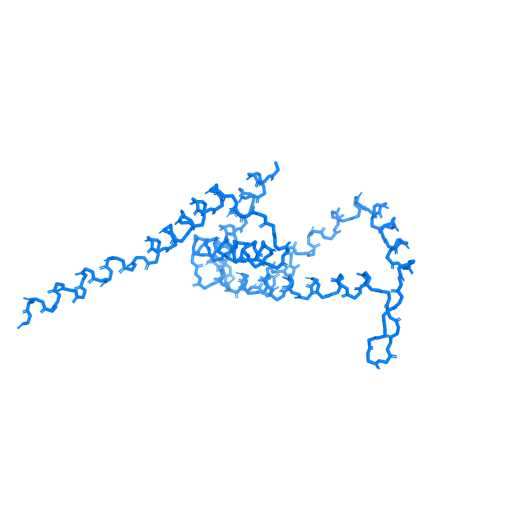 A O 1
ATOM 751 N N . ASN A 1 94 ? -11.725 -0.891 5.575 1.00 87.12 94 ASN A N 1
ATOM 752 C CA . ASN A 1 94 ? -11.975 0.407 6.207 1.00 87.12 94 ASN A CA 1
ATOM 753 C C . ASN A 1 94 ? -13.446 0.839 6.226 1.00 87.12 94 ASN A C 1
ATOM 755 O O . ASN A 1 94 ? -13.803 1.770 6.936 1.00 87.12 94 ASN A O 1
ATOM 759 N N . ALA A 1 95 ? -14.302 0.184 5.442 1.00 87.00 95 ALA A N 1
ATOM 760 C CA . ALA A 1 95 ? -15.743 0.381 5.532 1.00 87.00 95 ALA A CA 1
ATOM 761 C C . ALA A 1 95 ? -16.392 -0.491 6.623 1.00 87.00 95 ALA A C 1
ATOM 763 O O . ALA A 1 95 ? -17.528 -0.226 7.005 1.00 87.00 95 ALA A O 1
ATOM 764 N N . GLU A 1 96 ? -15.709 -1.533 7.109 1.00 86.38 96 GLU A N 1
ATOM 765 C CA . GLU A 1 96 ? -16.275 -2.525 8.033 1.00 86.38 96 GLU A CA 1
ATOM 766 C C . GLU A 1 96 ? -15.642 -2.519 9.426 1.00 86.38 96 GLU A C 1
ATOM 768 O O . GLU A 1 96 ? -16.294 -2.935 10.380 1.00 86.38 96 GLU A O 1
ATOM 773 N N . VAL A 1 97 ? -14.396 -2.058 9.560 1.00 86.62 97 VAL A N 1
ATOM 774 C CA . VAL A 1 97 ? -13.676 -1.994 10.840 1.00 86.62 97 VAL A CA 1
ATOM 775 C C . VAL A 1 97 ? -13.084 -0.606 11.065 1.00 86.62 97 VAL A C 1
ATOM 777 O O . VAL A 1 97 ? -12.869 0.146 10.117 1.00 86.62 97 VAL A O 1
ATOM 780 N N . GLU A 1 98 ? -12.774 -0.296 12.322 1.00 85.75 98 GLU A N 1
ATOM 781 C CA . GLU A 1 98 ? -12.127 0.960 12.716 1.00 85.75 98 GLU A CA 1
ATOM 782 C C . GLU A 1 98 ? -10.749 1.145 12.055 1.00 85.75 98 GL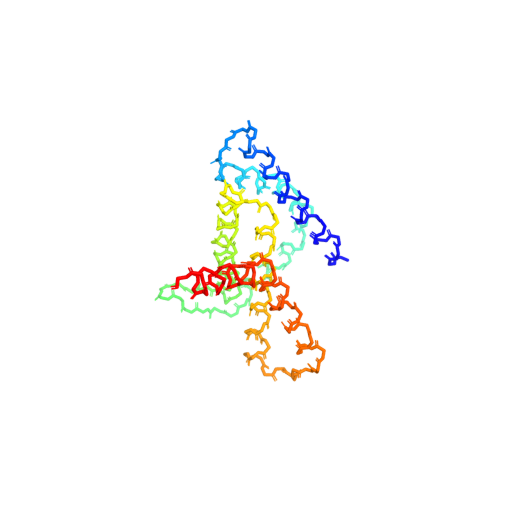U A C 1
ATOM 784 O O . GLU A 1 98 ? -9.996 0.182 11.833 1.00 85.75 98 GLU A O 1
ATOM 789 N N . SER A 1 99 ? -10.363 2.401 11.810 1.00 84.12 99 SER A N 1
ATOM 790 C CA . SER A 1 99 ? -9.119 2.763 11.111 1.00 84.12 99 SER A CA 1
ATOM 791 C C . SER A 1 99 ? -7.845 2.252 11.793 1.00 84.12 99 SER A C 1
ATOM 793 O O . SER A 1 99 ? -6.837 2.005 11.117 1.00 84.12 99 SER A O 1
ATOM 795 N N . LEU A 1 100 ? -7.874 2.026 13.111 1.00 85.00 100 LEU A N 1
ATOM 796 C CA . LEU A 1 100 ? -6.758 1.449 13.863 1.00 85.00 100 LEU A CA 1
ATOM 797 C C . LEU A 1 100 ? -6.471 0.002 13.429 1.00 85.00 100 LEU A C 1
ATOM 799 O O . LEU A 1 100 ? -5.328 -0.334 13.108 1.00 85.00 100 LEU A O 1
ATOM 803 N N . THR A 1 101 ? -7.516 -0.825 13.330 1.00 84.88 101 THR A N 1
ATOM 804 C CA . THR A 1 101 ? -7.418 -2.216 12.859 1.00 84.88 101 THR A CA 1
ATOM 805 C C . THR A 1 101 ? -6.934 -2.264 11.412 1.00 84.88 101 THR A C 1
ATOM 807 O O . THR A 1 101 ? -6.055 -3.057 11.073 1.00 84.88 101 THR A O 1
ATOM 810 N N . VAL A 1 102 ? -7.441 -1.373 10.552 1.00 86.06 102 VAL A N 1
ATOM 811 C CA . VAL A 1 102 ? -6.986 -1.271 9.155 1.00 86.06 102 VAL A CA 1
ATOM 812 C C . VAL A 1 102 ? -5.503 -0.936 9.075 1.00 86.06 102 VAL A C 1
ATOM 814 O O . VAL A 1 102 ? -4.761 -1.565 8.316 1.00 86.06 102 VAL A O 1
ATOM 817 N N . THR A 1 103 ? -5.059 0.032 9.873 1.00 86.69 103 THR A N 1
ATOM 818 C CA . THR A 1 103 ? -3.656 0.448 9.914 1.00 86.69 103 THR A CA 1
ATOM 819 C C . THR A 1 103 ? -2.763 -0.717 10.337 1.00 86.69 103 THR A C 1
ATOM 821 O O . THR A 1 103 ? -1.759 -0.977 9.672 1.00 86.69 103 THR A O 1
ATOM 824 N N . LEU A 1 104 ? -3.163 -1.476 11.359 1.00 84.62 104 LEU A N 1
ATOM 825 C CA . LEU A 1 104 ? -2.449 -2.665 11.825 1.00 84.62 104 LEU A CA 1
ATOM 826 C C . LEU A 1 104 ? -2.380 -3.777 10.762 1.00 84.62 104 LEU A C 1
ATOM 828 O O . LEU A 1 104 ? -1.322 -4.355 10.525 1.00 84.62 104 LEU A O 1
ATOM 832 N N . VAL A 1 105 ? -3.471 -4.051 10.044 1.00 86.06 105 VAL A N 1
ATOM 833 C CA . VAL A 1 105 ? -3.467 -5.051 8.958 1.00 86.06 105 VAL A CA 1
ATOM 834 C C . VAL A 1 105 ? -2.542 -4.626 7.809 1.00 86.06 105 VAL A C 1
ATOM 836 O O . VAL A 1 105 ? -1.805 -5.445 7.250 1.00 86.06 105 VAL A O 1
ATOM 839 N N . VAL A 1 106 ? -2.527 -3.338 7.453 1.00 86.25 106 VAL A N 1
ATOM 840 C CA . VAL A 1 106 ? -1.655 -2.822 6.388 1.00 86.25 106 VAL A CA 1
ATOM 841 C C . VAL A 1 106 ? -0.180 -2.869 6.789 1.00 86.25 106 VAL A C 1
ATOM 843 O O . VAL A 1 106 ? 0.657 -3.186 5.936 1.00 86.25 106 VAL A O 1
ATOM 846 N N . THR A 1 107 ? 0.160 -2.573 8.046 1.00 86.44 107 THR A N 1
ATOM 847 C CA . THR A 1 107 ? 1.543 -2.675 8.536 1.00 86.44 107 THR A CA 1
ATOM 848 C C . THR A 1 107 ? 2.007 -4.127 8.576 1.00 86.44 107 THR A C 1
ATOM 850 O O . THR A 1 107 ? 3.094 -4.410 8.073 1.00 86.44 107 THR A O 1
ATOM 853 N N . LEU A 1 108 ? 1.165 -5.055 9.038 1.00 84.81 108 LEU A N 1
ATOM 854 C CA . LEU A 1 108 ? 1.447 -6.494 9.016 1.00 84.81 108 LEU A CA 1
ATOM 855 C C . LEU A 1 108 ? 1.722 -7.014 7.606 1.00 84.81 108 LEU A C 1
ATOM 857 O O . LEU A 1 108 ? 2.708 -7.714 7.388 1.00 84.81 108 LEU A O 1
ATOM 861 N N . ARG A 1 109 ? 0.904 -6.628 6.621 1.00 87.25 109 ARG A N 1
ATOM 862 C CA . ARG A 1 109 ? 1.119 -6.998 5.213 1.00 87.25 109 ARG A CA 1
ATOM 863 C C . ARG A 1 109 ? 2.477 -6.520 4.696 1.00 87.25 109 ARG A C 1
ATOM 865 O O . ARG A 1 109 ? 3.196 -7.289 4.061 1.00 87.25 109 ARG A O 1
ATOM 872 N N . LYS A 1 110 ? 2.824 -5.250 4.942 1.00 85.06 110 LYS A N 1
ATOM 873 C CA . LYS A 1 110 ? 4.117 -4.678 4.523 1.00 85.06 110 LYS A CA 1
ATOM 874 C C . LYS A 1 110 ? 5.282 -5.403 5.196 1.00 85.06 110 LYS A C 1
ATOM 876 O O . LYS A 1 110 ? 6.273 -5.702 4.539 1.00 85.06 110 LYS A O 1
ATOM 881 N N . PHE A 1 111 ? 5.137 -5.716 6.480 1.00 85.50 111 PHE A N 1
ATOM 882 C CA . PHE A 1 111 ? 6.132 -6.450 7.248 1.00 85.50 111 PHE A CA 1
ATOM 883 C C . PHE A 1 111 ? 6.322 -7.887 6.735 1.00 85.50 111 PHE A C 1
ATOM 885 O O . PHE A 1 111 ? 7.452 -8.306 6.503 1.00 85.50 111 PHE A O 1
ATOM 892 N N . LEU A 1 112 ? 5.239 -8.617 6.458 1.00 85.31 112 LEU A N 1
ATOM 893 C CA . LEU A 1 112 ? 5.313 -9.960 5.879 1.00 85.31 112 LEU A CA 1
ATOM 894 C C . LEU A 1 112 ? 5.977 -9.944 4.496 1.00 85.31 112 LEU A C 1
ATOM 896 O O . LEU A 1 112 ? 6.837 -10.773 4.214 1.00 85.31 112 LEU A O 1
ATOM 900 N N . SER A 1 113 ? 5.628 -8.966 3.654 1.00 85.38 113 SER A N 1
ATOM 901 C CA . SER A 1 113 ? 6.280 -8.778 2.354 1.00 85.38 113 SER A CA 1
ATOM 902 C C . SER A 1 113 ? 7.785 -8.535 2.496 1.00 85.38 113 SER A C 1
ATOM 904 O O . SER A 1 113 ? 8.559 -9.034 1.683 1.00 85.38 113 SER A O 1
ATOM 906 N N . LEU A 1 114 ? 8.207 -7.792 3.523 1.00 84.81 114 LEU A N 1
ATOM 907 C CA . LEU A 1 114 ? 9.618 -7.565 3.828 1.00 84.81 114 LEU A CA 1
ATOM 908 C C . LEU A 1 114 ? 10.303 -8.864 4.268 1.00 84.81 114 LEU A C 1
ATOM 910 O O . LEU A 1 114 ? 11.377 -9.171 3.757 1.00 84.81 114 LEU A O 1
ATOM 914 N N . LEU A 1 115 ? 9.688 -9.651 5.156 1.00 83.94 115 LEU A N 1
ATOM 915 C CA . LEU A 1 115 ? 10.242 -10.943 5.580 1.00 83.94 115 LEU A CA 1
ATOM 916 C C . LEU A 1 115 ? 10.438 -11.893 4.396 1.00 83.94 115 LEU A C 1
ATOM 918 O O . LEU A 1 115 ? 11.526 -12.441 4.230 1.00 83.94 115 LEU A O 1
ATOM 922 N N . ILE A 1 116 ? 9.415 -12.036 3.545 1.00 85.94 116 ILE A N 1
ATOM 923 C CA . ILE A 1 116 ? 9.490 -12.856 2.327 1.00 85.94 116 ILE A CA 1
ATOM 924 C C . ILE A 1 116 ? 10.627 -12.362 1.432 1.00 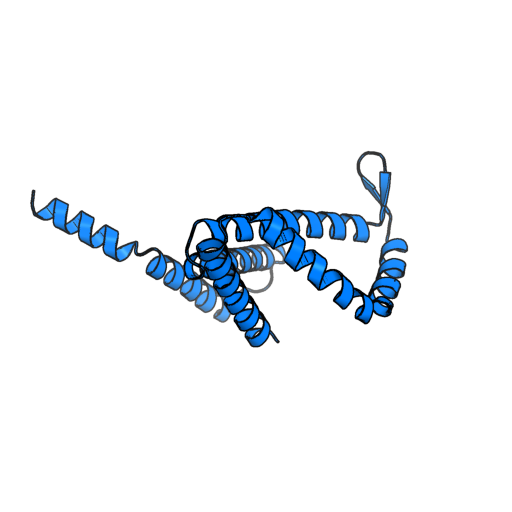85.94 116 ILE A C 1
ATOM 926 O O . ILE A 1 116 ? 11.415 -13.168 0.946 1.00 85.94 116 ILE A O 1
ATOM 930 N N . SER A 1 117 ? 10.756 -11.044 1.262 1.00 85.38 117 SER A N 1
ATOM 931 C CA . SER A 1 117 ? 11.845 -10.451 0.488 1.00 85.38 117 SER A CA 1
ATOM 932 C C . SER A 1 117 ? 13.218 -10.824 1.057 1.00 85.38 117 SER A C 1
ATOM 934 O O . SER A 1 117 ? 14.087 -11.252 0.304 1.00 85.38 117 SER A O 1
ATOM 936 N N . ILE A 1 118 ? 13.446 -10.709 2.370 1.00 84.88 118 ILE A N 1
ATOM 937 C CA . ILE A 1 118 ? 14.761 -11.041 2.947 1.00 84.88 118 ILE A CA 1
ATOM 938 C C . ILE A 1 118 ? 15.080 -12.532 2.785 1.00 84.88 118 ILE A C 1
ATOM 940 O O . ILE A 1 118 ? 16.201 -12.872 2.400 1.00 84.88 118 ILE A O 1
ATOM 944 N N . VAL A 1 119 ? 14.098 -13.408 3.024 1.00 83.12 119 VAL A N 1
ATOM 945 C CA . VAL A 1 119 ? 14.257 -14.863 2.860 1.00 83.12 119 VAL A CA 1
ATOM 946 C C . VAL A 1 119 ? 14.569 -15.218 1.404 1.00 83.12 119 VAL A C 1
ATOM 948 O O . VAL A 1 119 ? 15.479 -16.004 1.148 1.00 83.12 119 VAL A O 1
ATOM 951 N N . TRP A 1 120 ? 13.865 -14.609 0.446 1.00 86.50 120 TRP A N 1
ATOM 952 C CA . TRP A 1 120 ? 14.045 -14.872 -0.983 1.00 86.50 120 TRP A CA 1
ATOM 953 C C . TRP A 1 120 ? 15.404 -14.395 -1.509 1.00 86.50 120 TRP A C 1
ATOM 955 O O . TRP A 1 120 ? 16.089 -15.130 -2.216 1.00 86.50 120 TRP A O 1
ATOM 965 N N . PHE A 1 121 ? 15.828 -13.183 -1.139 1.00 84.75 121 PHE A N 1
ATOM 966 C CA . PHE A 1 121 ? 17.102 -12.604 -1.584 1.00 84.75 121 PHE A CA 1
ATOM 967 C C . PHE A 1 121 ? 18.318 -13.085 -0.771 1.00 84.75 121 PHE A C 1
ATOM 969 O O . PHE A 1 121 ? 19.433 -12.646 -1.044 1.00 84.75 121 PHE A O 1
ATOM 976 N N . LYS A 1 122 ? 18.123 -13.985 0.211 1.00 81.75 122 LYS A N 1
ATOM 977 C CA . LYS A 1 122 ? 19.165 -14.513 1.116 1.00 81.75 122 LYS A CA 1
ATOM 978 C C . LYS A 1 122 ? 20.034 -13.417 1.754 1.00 81.75 122 LYS A C 1
ATOM 980 O O . LYS A 1 122 ? 21.228 -13.610 1.975 1.00 81.75 122 LYS A O 1
ATOM 985 N N . ASN A 1 123 ? 19.444 -12.260 2.044 1.00 79.00 123 ASN A N 1
ATOM 986 C CA . ASN A 1 123 ? 20.170 -11.157 2.672 1.00 79.00 123 ASN A CA 1
ATOM 987 C C . ASN A 1 123 ? 20.482 -11.514 4.141 1.00 79.00 123 ASN A C 1
ATOM 989 O O . ASN A 1 123 ? 19.636 -12.134 4.793 1.00 79.00 123 ASN A O 1
ATOM 993 N N . PRO A 1 124 ? 21.653 -11.139 4.695 1.00 76.06 124 PRO A N 1
ATOM 994 C CA . PRO A 1 124 ? 22.008 -11.492 6.064 1.00 76.06 124 PRO A CA 1
ATOM 995 C C . PRO A 1 124 ? 21.034 -10.831 7.045 1.00 76.06 124 PRO A C 1
ATOM 997 O O . PRO A 1 124 ? 20.967 -9.607 7.173 1.00 76.06 124 PRO A O 1
ATOM 1000 N N . PHE A 1 125 ? 20.258 -11.659 7.741 1.00 74.88 125 PHE A N 1
ATOM 1001 C CA . PHE A 1 125 ? 19.264 -11.204 8.704 1.00 74.88 125 PHE A CA 1
ATOM 1002 C C . PHE A 1 125 ? 19.970 -10.795 10.004 1.00 74.88 125 PHE A C 1
ATOM 1004 O O . PHE A 1 125 ? 20.326 -11.631 10.833 1.00 74.88 125 PHE A O 1
ATOM 1011 N N . THR A 1 126 ? 20.232 -9.497 10.160 1.00 85.56 126 THR A N 1
ATOM 1012 C CA . THR A 1 126 ? 20.923 -8.963 11.345 1.00 85.56 126 THR A CA 1
ATOM 1013 C C . THR A 1 126 ? 20.044 -9.033 12.599 1.00 85.56 126 THR A C 1
ATOM 1015 O O . THR A 1 126 ? 18.816 -9.097 12.518 1.00 85.56 126 THR A O 1
ATOM 1018 N N . LEU A 1 127 ? 20.660 -8.948 13.785 1.00 84.62 127 LEU A N 1
ATOM 1019 C CA . LEU A 1 127 ? 19.946 -8.951 15.072 1.00 84.62 127 LEU A CA 1
ATOM 1020 C C . LEU A 1 127 ? 18.861 -7.863 15.172 1.00 84.62 127 LEU A C 1
ATOM 1022 O O . LEU A 1 127 ? 17.816 -8.093 15.774 1.00 84.62 127 LEU A O 1
ATOM 1026 N N . GLN A 1 128 ? 19.054 -6.707 14.531 1.00 84.94 128 GLN A N 1
ATOM 1027 C CA . GLN A 1 128 ? 18.053 -5.632 14.504 1.00 84.94 128 GLN A CA 1
ATOM 1028 C C . GLN A 1 128 ? 16.739 -6.064 13.831 1.00 84.94 128 GLN A C 1
ATOM 1030 O O . GLN A 1 128 ? 15.662 -5.670 14.279 1.00 84.94 128 GLN A O 1
ATOM 1035 N N . HIS A 1 129 ? 16.802 -6.915 12.802 1.00 82.50 129 HIS A N 1
ATOM 1036 C CA . HIS A 1 129 ? 15.609 -7.437 12.135 1.00 82.50 129 HIS A CA 1
ATOM 1037 C C . HIS A 1 129 ? 14.837 -8.416 13.030 1.00 82.50 129 HIS A C 1
ATOM 1039 O O . HIS A 1 129 ? 13.607 -8.408 13.016 1.00 82.50 129 HIS A O 1
ATOM 1045 N N . TRP A 1 130 ? 15.535 -9.207 13.855 1.00 83.00 130 TRP A N 1
ATOM 1046 C CA . TRP A 1 130 ? 14.907 -10.112 14.829 1.00 83.00 130 TRP A CA 1
ATOM 1047 C C . TRP A 1 130 ? 14.143 -9.345 15.903 1.00 83.00 130 TRP A C 1
ATOM 1049 O O . TRP A 1 130 ? 12.993 -9.671 16.192 1.00 83.00 130 TRP A O 1
ATOM 1059 N N . ILE A 1 131 ? 14.749 -8.285 16.441 1.00 88.56 131 ILE A N 1
ATOM 1060 C CA . ILE A 1 131 ? 14.103 -7.409 17.425 1.00 88.56 131 ILE A CA 1
ATOM 1061 C C . ILE A 1 131 ? 12.861 -6.753 16.810 1.00 88.56 131 ILE A C 1
ATOM 1063 O O . ILE A 1 131 ? 11.785 -6.790 17.406 1.00 88.56 131 ILE A O 1
ATOM 1067 N N . GLY A 1 132 ? 12.981 -6.209 15.593 1.00 86.44 132 GLY A N 1
ATOM 1068 C CA . GLY A 1 132 ? 11.852 -5.620 14.872 1.00 86.44 132 GLY A CA 1
ATOM 1069 C C . GLY A 1 132 ? 10.723 -6.622 14.619 1.00 86.44 132 GLY A C 1
ATOM 1070 O O . GLY A 1 132 ? 9.556 -6.296 14.827 1.00 86.44 132 GLY A O 1
ATOM 1071 N N . ALA A 1 133 ? 11.058 -7.857 14.239 1.00 85.12 133 ALA A N 1
ATOM 1072 C CA . ALA A 1 133 ? 10.078 -8.914 14.024 1.00 85.12 133 ALA A CA 1
ATOM 1073 C C . ALA A 1 133 ? 9.312 -9.263 15.303 1.00 85.12 133 ALA A C 1
ATOM 1075 O O . ALA A 1 133 ? 8.081 -9.273 15.297 1.00 85.12 133 ALA A O 1
ATOM 1076 N N . ILE A 1 134 ? 10.027 -9.484 16.408 1.00 87.12 134 ILE A N 1
ATOM 1077 C CA . ILE A 1 134 ? 9.422 -9.779 17.712 1.00 87.12 134 ILE A CA 1
ATOM 1078 C C . ILE A 1 134 ? 8.502 -8.636 18.146 1.00 87.12 134 ILE A C 1
ATOM 1080 O O . ILE A 1 134 ? 7.391 -8.890 18.606 1.00 87.12 134 ILE A O 1
ATOM 1084 N N . LEU A 1 135 ? 8.921 -7.384 17.956 1.00 88.19 135 LEU A N 1
ATOM 1085 C CA . LEU A 1 135 ? 8.135 -6.212 18.334 1.00 88.19 135 LEU A CA 1
ATOM 1086 C C . LEU A 1 135 ? 6.834 -6.102 17.523 1.00 88.19 135 LEU A C 1
ATOM 1088 O O . LEU A 1 135 ? 5.775 -5.880 18.107 1.00 88.19 135 LEU A O 1
ATOM 1092 N N . VAL A 1 136 ? 6.879 -6.318 16.202 1.00 86.44 136 VAL A N 1
ATOM 1093 C CA . VAL A 1 136 ? 5.683 -6.291 15.336 1.00 86.44 136 VAL A CA 1
ATOM 1094 C C . VAL A 1 136 ? 4.710 -7.423 15.684 1.00 86.44 136 VAL A C 1
ATOM 1096 O O . VAL A 1 136 ? 3.503 -7.185 15.795 1.00 86.44 136 VAL A O 1
ATOM 1099 N N . PHE A 1 137 ? 5.211 -8.642 15.903 1.00 83.25 137 PHE A N 1
ATOM 1100 C CA . PHE A 1 137 ? 4.376 -9.776 16.311 1.00 83.25 137 PHE A CA 1
ATOM 1101 C C . PHE A 1 137 ? 3.782 -9.581 17.710 1.00 83.25 137 PHE A C 1
ATOM 1103 O O . PHE A 1 137 ? 2.588 -9.807 17.899 1.00 83.25 137 PHE A O 1
ATOM 1110 N N . SER A 1 138 ? 4.575 -9.106 18.672 1.00 85.62 138 SER A N 1
ATOM 1111 C CA . SER A 1 138 ? 4.120 -8.816 20.035 1.00 85.62 138 SER A CA 1
ATOM 1112 C C . SER A 1 138 ? 3.037 -7.733 20.051 1.00 85.62 138 SER A C 1
ATOM 1114 O O . SER A 1 138 ? 1.965 -7.944 20.616 1.00 85.62 138 SER A O 1
ATOM 1116 N N . GLY A 1 139 ? 3.251 -6.619 19.341 1.00 83.88 139 GLY A N 1
ATOM 1117 C CA . GLY A 1 139 ? 2.255 -5.551 19.216 1.00 83.88 139 GLY A CA 1
ATOM 1118 C C . GLY A 1 139 ? 0.947 -6.026 18.575 1.00 83.88 139 GLY A C 1
ATOM 1119 O O . GLY A 1 139 ? -0.133 -5.641 19.013 1.00 83.88 139 GLY A O 1
ATOM 1120 N N . THR A 1 140 ? 1.030 -6.928 17.593 1.00 81.88 140 THR A N 1
ATOM 1121 C CA . THR A 1 140 ? -0.149 -7.540 16.960 1.00 81.88 140 THR A CA 1
ATOM 1122 C C . THR A 1 140 ? -0.922 -8.437 17.925 1.00 81.88 140 THR A C 1
ATOM 1124 O O . THR A 1 140 ? -2.147 -8.357 17.991 1.00 81.88 140 THR A O 1
ATOM 1127 N N . LEU A 1 141 ? -0.220 -9.279 18.690 1.00 80.31 141 LEU A N 1
ATOM 1128 C CA . LEU A 1 141 ? -0.833 -10.171 19.679 1.00 80.31 141 LEU A CA 1
ATOM 1129 C C . LEU A 1 141 ? -1.492 -9.394 20.825 1.00 80.31 141 LEU A C 1
ATOM 1131 O O . LEU A 1 141 ? -2.562 -9.790 21.285 1.00 80.31 141 LEU A O 1
ATOM 1135 N N . ALA A 1 142 ? -0.870 -8.294 21.258 1.00 82.88 142 ALA A N 1
ATOM 1136 C CA . ALA A 1 142 ? -1.430 -7.392 22.257 1.00 82.88 142 ALA A CA 1
ATOM 1137 C C . ALA A 1 142 ? -2.699 -6.697 21.741 1.00 82.88 142 ALA A C 1
ATOM 1139 O O . ALA A 1 142 ? -3.698 -6.646 22.451 1.00 82.88 142 ALA A O 1
ATOM 1140 N N . PHE A 1 143 ? -2.688 -6.220 20.492 1.00 79.94 143 PHE A N 1
ATOM 1141 C CA . PHE A 1 143 ? -3.851 -5.573 19.881 1.00 79.94 143 PHE A CA 1
ATOM 1142 C C . PHE A 1 143 ? -5.029 -6.529 19.663 1.00 79.94 143 PHE A C 1
ATOM 1144 O O . PHE A 1 143 ? -6.176 -6.156 19.881 1.00 79.94 143 PHE A O 1
ATOM 1151 N N . ALA A 1 144 ? -4.761 -7.775 19.269 1.00 75.38 144 ALA A N 1
ATOM 1152 C CA . ALA A 1 144 ? -5.797 -8.788 19.073 1.00 75.38 144 ALA A CA 1
ATOM 1153 C C . ALA A 1 144 ? -6.453 -9.271 20.390 1.00 75.38 144 ALA A C 1
ATOM 1155 O O . ALA A 1 144 ? -7.276 -10.184 20.350 1.00 75.38 144 ALA A O 1
ATOM 1156 N N . ASP A 1 145 ? -6.059 -8.705 21.541 1.00 68.75 145 ASP A N 1
ATOM 1157 C CA . ASP A 1 145 ? -6.520 -9.029 22.898 1.00 68.75 145 ASP A CA 1
ATOM 1158 C C . ASP A 1 145 ? -6.623 -10.543 23.180 1.00 68.75 145 ASP A C 1
ATOM 1160 O O . ASP A 1 145 ? -7.497 -11.051 23.891 1.00 68.75 145 ASP A O 1
ATOM 1164 N N . ILE A 1 146 ? -5.688 -11.310 22.608 1.00 61.22 146 ILE A N 1
ATOM 1165 C CA . ILE A 1 146 ? -5.633 -12.769 22.775 1.00 61.22 146 ILE A CA 1
ATOM 1166 C C . ILE A 1 146 ? -5.410 -13.115 24.254 1.00 61.22 146 ILE A C 1
ATOM 1168 O O . ILE A 1 146 ? -5.877 -14.151 24.736 1.00 61.22 146 ILE A O 1
ATOM 1172 N N . TRP A 1 147 ? -4.715 -12.242 24.988 1.00 55.56 147 TRP A N 1
ATOM 1173 C CA . TRP A 1 147 ? -4.415 -12.434 26.403 1.00 55.56 147 TRP A CA 1
ATOM 1174 C C . TRP A 1 147 ? -5.632 -12.170 27.303 1.00 55.56 147 TRP A C 1
ATOM 1176 O O . TRP A 1 147 ? -5.881 -12.961 28.218 1.00 55.56 147 TRP A O 1
ATOM 1186 N N . GLY A 1 148 ? -6.451 -11.152 27.012 1.00 58.16 148 GLY A N 1
ATOM 1187 C CA . GLY A 1 148 ? -7.700 -10.887 27.732 1.00 58.16 148 GLY A CA 1
ATOM 1188 C C . GLY A 1 148 ? -8.732 -12.001 27.544 1.00 58.16 148 GLY A C 1
ATOM 1189 O O . GLY A 1 148 ? -9.290 -12.508 28.521 1.00 58.16 148 GLY A O 1
ATOM 1190 N N . GLN A 1 149 ? -8.913 -12.490 26.311 1.00 57.62 149 GLN A N 1
ATOM 1191 C CA . GLN A 1 149 ? -9.843 -13.594 26.033 1.00 57.62 149 GLN A CA 1
ATOM 1192 C C . GLN A 1 149 ? -9.397 -14.937 26.634 1.00 57.62 149 GLN A C 1
ATOM 1194 O O . GLN A 1 149 ? -10.240 -15.710 27.100 1.00 57.62 149 GLN A O 1
ATOM 1199 N N . ARG A 1 150 ? -8.086 -15.227 26.669 1.00 54.53 150 ARG A N 1
ATOM 1200 C CA . ARG A 1 150 ? -7.552 -16.428 27.342 1.00 54.53 150 ARG A CA 1
ATOM 1201 C C . ARG A 1 150 ? -7.760 -16.376 28.852 1.00 54.53 150 ARG A C 1
ATOM 1203 O O . ARG A 1 150 ? -8.178 -17.379 29.423 1.00 54.53 150 ARG A O 1
ATOM 1210 N N . THR A 1 151 ? -7.538 -15.221 29.476 1.00 56.22 151 THR A N 1
ATOM 1211 C CA . THR A 1 151 ? -7.719 -15.040 30.926 1.00 56.22 151 THR A CA 1
ATOM 1212 C C . THR A 1 151 ? -9.196 -15.167 31.324 1.00 56.22 151 THR A C 1
ATOM 1214 O O . THR A 1 151 ? -9.513 -15.822 32.315 1.00 56.22 151 THR A O 1
ATOM 1217 N N . LYS A 1 152 ? -10.121 -14.649 30.499 1.00 56.44 152 LYS A N 1
ATOM 1218 C CA . LYS A 1 152 ? -11.574 -14.797 30.704 1.00 56.44 152 LYS A CA 1
ATOM 1219 C C . LYS A 1 152 ? -12.033 -16.261 30.590 1.00 56.44 152 LYS A C 1
ATOM 1221 O O . LYS A 1 152 ? -12.679 -16.764 31.504 1.00 56.44 152 LYS A O 1
ATOM 1226 N N . LYS A 1 153 ? -11.591 -16.982 29.547 1.00 56.06 153 LYS A N 1
ATOM 1227 C CA . LYS A 1 153 ? -11.856 -18.429 29.375 1.00 56.06 153 LYS A CA 1
ATOM 1228 C C . LYS A 1 153 ? -11.244 -19.304 30.475 1.00 56.06 153 LYS A C 1
ATOM 1230 O O . LYS A 1 153 ? -11.774 -20.373 30.770 1.00 56.06 153 LYS A O 1
ATOM 1235 N N . GLN A 1 154 ? -10.108 -18.904 31.046 1.00 57.16 154 GLN A N 1
ATOM 1236 C CA . GLN A 1 154 ? -9.437 -19.664 32.102 1.00 57.16 154 GLN A CA 1
ATOM 1237 C C . GLN A 1 154 ? -10.099 -19.464 33.474 1.00 57.16 154 GLN A C 1
ATOM 1239 O O . GLN A 1 154 ? -10.121 -20.404 34.266 1.00 57.16 154 GLN A O 1
ATOM 1244 N N . ASN A 1 155 ? -10.681 -18.288 33.732 1.00 55.97 155 ASN A N 1
ATOM 1245 C CA . ASN A 1 155 ? -11.470 -18.031 34.938 1.00 55.97 155 ASN A CA 1
ATOM 1246 C C . ASN A 1 155 ? -12.845 -18.718 34.892 1.00 55.97 155 ASN A C 1
ATOM 1248 O O . ASN A 1 155 ? -13.231 -19.322 35.885 1.00 55.97 155 ASN A O 1
ATOM 1252 N N . GLU A 1 156 ? -13.534 -18.747 33.744 1.00 55.47 156 GLU A N 1
ATOM 1253 C CA . GLU A 1 156 ? -14.808 -19.482 33.595 1.00 55.47 156 GLU A CA 1
ATOM 1254 C C . GLU A 1 156 ? -14.661 -20.997 33.837 1.00 55.47 156 GLU A C 1
ATOM 1256 O O . GLU A 1 156 ? -15.540 -21.612 34.431 1.00 55.47 156 GLU A O 1
ATOM 1261 N N . LYS A 1 157 ? -13.522 -21.597 33.462 1.00 54.75 157 LYS A N 1
ATOM 1262 C CA . LYS A 1 157 ? -13.217 -23.017 33.732 1.00 54.75 157 LYS A CA 1
ATOM 1263 C C . LYS A 1 157 ? -12.822 -23.334 35.179 1.00 54.75 157 LYS A C 1
ATOM 1265 O O . LYS A 1 157 ? -12.705 -24.507 35.506 1.00 54.75 157 LYS A O 1
ATOM 1270 N N . LYS A 1 158 ? -12.545 -22.328 36.014 1.00 54.97 158 LYS A N 1
ATOM 1271 C CA . LYS A 1 158 ? -12.240 -22.504 37.448 1.00 54.97 158 LYS A CA 1
ATOM 1272 C C . LYS A 1 158 ? -13.458 -22.274 38.350 1.00 54.97 158 LYS A C 1
ATOM 1274 O O . LYS A 1 158 ? -13.366 -22.528 39.545 1.00 54.97 158 LYS A O 1
ATOM 1279 N N . THR A 1 159 ? -14.552 -21.743 37.801 1.00 52.09 159 THR A N 1
ATOM 1280 C CA . THR A 1 159 ? -15.808 -21.466 38.522 1.00 52.09 159 THR A CA 1
ATOM 1281 C C . THR A 1 159 ? -16.884 -22.535 38.264 1.00 52.09 159 THR A C 1
ATOM 1283 O O . THR A 1 159 ? -17.920 -22.515 38.923 1.00 52.09 159 THR A O 1
ATOM 1286 N N . GLN A 1 160 ? -16.633 -23.478 37.349 1.00 44.34 160 GLN A N 1
ATOM 1287 C CA . GLN A 1 160 ? -17.346 -24.759 37.243 1.00 44.34 160 GLN A CA 1
ATOM 1288 C C . GLN A 1 160 ? -16.545 -25.858 37.937 1.00 44.34 160 GLN A C 1
ATOM 1290 O O . GLN A 1 160 ? -17.192 -26.760 38.508 1.00 44.34 160 GLN A O 1
#

Radius of gyration: 21.39 Å; Cα contacts (8 Å, |Δi|>4): 67; chains: 1; bounding box: 45×42×66 Å

InterPro domains:
  IPR013657 HUT1 [PF08449] (1-146)
  IPR013657 HUT1 [PTHR10778] (1-156)
  IPR037185 Multidrug transporter EmrE superfamily [SSF103481] (68-142)